Protein AF-A0AA86VYA4-F1 (afdb_monomer_lite)

pLDDT: mean 80.94, std 12.28, range [49.03, 95.12]

Sequence (111 aa):
MKEQEGVGSMDYLMSQAMFGTFFFSDYIPFFGWIDKLTGLHARLEQNFKDLDQFYQEVIDEHMDPNRKTPEKEGIVDVLLQLKKQRKLSMDLTNDHIKAVLMDMLVAATGL

Foldseek 3Di:
DPVVVVVVVVVVVVVVVVVVCVCVVVVVVVCVVVVVVVVVVVVVVVVVVVLVVVLVVVLVQLVPPPRDDDPDDDPSNVLVVCQVVVVDPDRDDSVNVSVVVVVVVVVVVVD

Radius of gyration: 30.07 Å; chains: 1; bounding box: 44×44×93 Å

Structure (mmCIF, N/CA/C/O backbone):
data_AF-A0AA86VYA4-F1
#
_entry.id   AF-A0AA86VYA4-F1
#
loop_
_atom_site.group_PDB
_atom_site.id
_atom_site.type_symbol
_atom_site.label_atom_id
_atom_site.label_alt_id
_atom_site.label_comp_id
_atom_site.label_asym_id
_atom_site.label_entity_id
_atom_site.label_seq_id
_atom_site.pdbx_PDB_ins_code
_atom_site.Cartn_x
_atom_site.Cartn_y
_atom_site.Cartn_z
_atom_site.occupancy
_atom_site.B_iso_or_equiv
_atom_site.auth_seq_id
_atom_site.auth_comp_id
_atom_site.auth_asym_id
_atom_site.auth_atom_id
_atom_site.pdbx_PDB_model_num
ATOM 1 N N . MET A 1 1 ? 20.247 26.680 -69.669 1.00 49.03 1 MET A N 1
ATOM 2 C CA . MET A 1 1 ? 19.369 26.670 -68.476 1.00 49.03 1 MET A CA 1
ATOM 3 C C . MET A 1 1 ? 18.809 25.263 -68.208 1.00 49.03 1 MET A C 1
ATOM 5 O O . MET A 1 1 ? 17.605 25.101 -68.124 1.00 49.03 1 MET A O 1
ATOM 9 N N . LYS A 1 2 ? 19.663 24.229 -68.119 1.00 54.19 2 LYS A N 1
ATOM 10 C CA . LYS A 1 2 ? 19.246 22.841 -67.800 1.00 54.19 2 LYS A CA 1
ATOM 11 C C . LYS A 1 2 ? 20.130 22.169 -66.737 1.00 54.19 2 LYS A C 1
ATOM 13 O O . LYS A 1 2 ? 19.879 21.040 -66.351 1.00 54.19 2 LYS A O 1
ATOM 18 N N . GLU A 1 3 ? 21.154 22.881 -66.264 1.00 56.00 3 GLU A N 1
ATOM 19 C CA . GLU A 1 3 ? 22.193 22.359 -65.366 1.00 56.00 3 GLU A CA 1
ATOM 20 C C . GLU A 1 3 ? 21.905 22.657 -63.885 1.00 56.00 3 GLU A C 1
ATOM 22 O O . GLU A 1 3 ? 22.446 22.000 -63.009 1.00 56.00 3 GLU A O 1
ATOM 27 N N . GLN A 1 4 ? 20.996 23.600 -63.598 1.00 54.78 4 GLN A N 1
ATOM 28 C CA . GLN A 1 4 ? 20.628 23.976 -62.225 1.00 54.78 4 GLN A CA 1
ATOM 29 C C . GLN A 1 4 ? 19.507 23.103 -61.629 1.00 54.78 4 GLN A C 1
ATOM 31 O O . GLN A 1 4 ? 19.351 23.061 -60.414 1.00 54.78 4 GLN A O 1
ATOM 36 N N . GLU A 1 5 ? 18.752 22.361 -62.450 1.00 57.56 5 GLU A N 1
ATOM 37 C CA . GLU A 1 5 ? 17.660 21.500 -61.960 1.00 57.56 5 GLU A CA 1
ATOM 38 C C . GLU A 1 5 ? 18.163 20.163 -61.385 1.00 57.56 5 GLU A C 1
ATOM 40 O O . GLU A 1 5 ? 17.549 19.609 -60.476 1.00 57.56 5 GLU A O 1
ATOM 45 N N . GLY A 1 6 ? 19.315 19.664 -61.855 1.00 59.19 6 GLY A N 1
ATOM 46 C CA . GLY A 1 6 ? 19.918 18.427 -61.344 1.00 59.19 6 GLY A CA 1
ATOM 47 C C . GLY A 1 6 ? 20.571 18.582 -59.966 1.00 59.19 6 GLY A C 1
ATOM 48 O O . GLY A 1 6 ? 20.534 17.652 -59.165 1.00 59.19 6 GLY A O 1
ATOM 49 N N . VAL A 1 7 ? 21.122 19.763 -59.668 1.00 60.47 7 VAL A N 1
ATOM 50 C CA . VAL A 1 7 ? 21.829 20.044 -58.405 1.00 60.47 7 VAL A CA 1
ATOM 51 C C . VAL A 1 7 ? 20.850 20.128 -57.231 1.00 60.47 7 VAL A C 1
ATOM 53 O O . VAL A 1 7 ? 21.034 19.434 -56.236 1.00 60.47 7 VAL A O 1
ATOM 56 N N . GLY A 1 8 ? 19.736 20.856 -57.381 1.00 68.44 8 GLY A N 1
ATOM 57 C CA . GLY A 1 8 ? 18.725 20.965 -56.319 1.00 68.44 8 GLY A CA 1
ATOM 58 C C . GLY A 1 8 ? 18.043 19.634 -55.975 1.00 68.44 8 GLY A C 1
ATOM 59 O O . GLY A 1 8 ? 17.707 19.389 -54.817 1.00 68.44 8 GLY A O 1
ATOM 60 N N . SER A 1 9 ? 17.888 18.733 -56.954 1.00 72.50 9 SER A N 1
ATOM 61 C CA . SER A 1 9 ? 17.368 17.384 -56.701 1.00 72.50 9 SER A CA 1
ATOM 62 C C . SER A 1 9 ? 18.363 16.510 -55.930 1.00 72.50 9 SER A C 1
ATOM 64 O O . SER A 1 9 ? 17.934 15.682 -55.127 1.00 72.50 9 SER A O 1
ATOM 66 N N . MET A 1 10 ? 19.670 16.678 -56.153 1.00 76.81 10 MET A N 1
ATOM 67 C CA . MET A 1 10 ? 20.707 15.951 -55.411 1.00 76.81 10 MET A CA 1
ATOM 68 C C . MET A 1 10 ? 20.822 16.450 -53.971 1.00 76.81 10 MET A C 1
ATOM 70 O O . MET A 1 10 ? 20.864 15.630 -53.056 1.00 76.81 10 MET A O 1
ATOM 74 N N . ASP A 1 11 ? 20.772 17.765 -53.755 1.00 78.69 11 ASP A N 1
ATOM 75 C CA . ASP A 1 11 ? 20.786 18.357 -52.412 1.00 78.69 11 ASP A CA 1
ATOM 76 C C . ASP A 1 11 ? 19.563 17.915 -51.591 1.00 78.69 11 ASP A C 1
ATOM 78 O O . ASP A 1 11 ? 19.674 17.604 -50.404 1.00 78.69 11 ASP A O 1
ATOM 82 N N . TYR A 1 12 ? 18.395 17.799 -52.234 1.00 79.75 12 TYR A N 1
ATOM 83 C CA . TYR A 1 12 ? 17.171 17.301 -51.601 1.00 79.75 12 TYR A CA 1
ATOM 84 C C . TYR A 1 12 ? 17.254 15.814 -51.219 1.00 79.75 12 TYR A C 1
ATOM 86 O O . TYR A 1 12 ? 16.827 15.420 -50.130 1.00 79.75 12 TYR A O 1
ATOM 94 N N . LEU A 1 13 ? 17.826 14.975 -52.088 1.00 84.00 13 LEU A N 1
ATOM 95 C CA . LEU A 1 13 ? 18.055 13.556 -51.793 1.00 84.00 13 LEU A CA 1
ATOM 96 C C . LEU A 1 13 ? 19.112 13.369 -50.698 1.00 84.00 13 LEU A C 1
ATOM 98 O O . LEU A 1 13 ? 18.937 12.535 -49.811 1.00 84.00 13 LEU A O 1
ATOM 102 N N . MET A 1 14 ? 20.175 14.173 -50.719 1.00 81.44 14 MET A N 1
ATOM 103 C CA . MET A 1 14 ? 21.231 14.149 -49.708 1.00 81.44 14 MET A CA 1
ATOM 104 C C . MET A 1 14 ? 20.711 14.611 -48.346 1.00 81.44 14 MET A C 1
ATOM 106 O O . MET A 1 14 ? 21.008 13.974 -47.338 1.00 81.44 14 MET A O 1
ATOM 110 N N . SER A 1 15 ? 19.862 15.642 -48.313 1.00 79.69 15 SER A N 1
ATOM 111 C CA . SER A 1 15 ? 19.176 16.088 -47.099 1.00 79.69 15 SER A CA 1
ATOM 112 C C . SER A 1 15 ? 18.306 14.977 -46.503 1.00 79.69 15 SER A C 1
ATOM 114 O O . SER A 1 15 ? 18.455 14.653 -45.326 1.00 79.69 15 SER A O 1
ATOM 116 N N . GLN A 1 16 ? 17.469 14.314 -47.311 1.00 81.25 16 GLN A N 1
ATOM 117 C CA . GLN A 1 16 ? 16.655 13.183 -46.844 1.00 81.25 16 GLN A CA 1
ATOM 118 C C . GLN A 1 16 ? 17.502 12.011 -46.331 1.00 81.25 16 GLN A C 1
ATOM 120 O O . GLN A 1 16 ? 17.178 11.435 -45.292 1.00 81.25 16 GLN A O 1
ATOM 125 N N . ALA A 1 17 ? 18.596 11.671 -47.016 1.00 80.12 17 ALA A N 1
ATOM 126 C CA . ALA A 1 17 ? 19.501 10.605 -46.590 1.00 80.12 17 ALA A CA 1
ATOM 127 C C . ALA A 1 17 ? 20.230 10.952 -45.281 1.00 80.12 17 ALA A C 1
ATOM 129 O O . ALA A 1 17 ? 20.362 10.094 -44.407 1.00 80.12 17 ALA A O 1
ATOM 130 N N . MET A 1 18 ? 20.661 12.206 -45.114 1.00 74.50 18 MET A N 1
ATOM 131 C CA . MET A 1 18 ? 21.291 12.693 -43.885 1.00 74.50 18 MET A CA 1
ATOM 132 C C . MET A 1 18 ? 20.316 12.678 -42.711 1.00 74.50 18 MET A C 1
ATOM 134 O O . MET A 1 18 ? 20.660 12.140 -41.664 1.00 74.50 18 MET A O 1
ATOM 138 N N . PHE A 1 19 ? 19.090 13.181 -42.893 1.00 66.19 19 PHE A N 1
ATOM 139 C CA . PHE A 1 19 ? 18.054 13.103 -41.863 1.00 66.19 19 PHE A CA 1
ATOM 140 C C . PHE A 1 19 ? 17.720 11.646 -41.525 1.00 66.19 19 PHE A C 1
ATOM 142 O O . PHE A 1 19 ? 17.754 11.278 -40.357 1.00 66.19 19 PHE A O 1
ATOM 149 N N . GLY A 1 20 ? 17.480 10.788 -42.520 1.00 64.50 20 GLY A N 1
ATOM 150 C CA . GLY A 1 20 ? 17.178 9.370 -42.297 1.00 64.50 20 GLY A CA 1
ATOM 151 C C . GLY A 1 20 ? 18.288 8.617 -41.556 1.00 64.50 20 GLY A C 1
ATOM 152 O O . GLY A 1 20 ? 18.003 7.860 -40.632 1.00 64.50 20 GLY A O 1
ATOM 153 N N . THR A 1 21 ? 19.554 8.864 -41.907 1.00 61.94 21 THR A N 1
ATOM 154 C CA . THR A 1 21 ? 20.716 8.222 -41.265 1.00 61.94 21 THR A CA 1
ATOM 155 C C . THR A 1 21 ? 20.953 8.757 -39.852 1.00 61.94 21 THR A C 1
ATOM 157 O O . THR A 1 21 ? 21.217 7.970 -38.946 1.00 61.94 21 THR A O 1
ATOM 160 N N . PHE A 1 22 ? 20.809 10.069 -39.641 1.00 62.25 22 PHE A N 1
ATOM 161 C CA . PHE A 1 22 ? 20.915 10.714 -38.329 1.00 62.25 22 PHE A CA 1
ATOM 162 C C . PHE A 1 22 ? 19.825 10.210 -37.373 1.00 62.25 22 PHE A C 1
ATOM 164 O O . PHE A 1 22 ? 20.127 9.749 -36.277 1.00 62.25 22 PHE A O 1
ATOM 171 N N . PHE A 1 23 ? 18.566 10.172 -37.825 1.00 61.47 23 PHE A N 1
ATOM 172 C CA . PHE A 1 23 ? 17.460 9.638 -37.032 1.00 61.47 23 PHE A CA 1
ATOM 173 C C . PHE A 1 23 ? 17.636 8.146 -36.721 1.00 61.47 23 PHE A C 1
ATOM 175 O O . PHE A 1 23 ? 17.473 7.747 -35.576 1.00 61.47 23 PHE A O 1
ATOM 182 N N . PHE A 1 24 ? 18.014 7.300 -37.683 1.00 59.53 24 PHE A N 1
ATOM 183 C CA . PHE A 1 24 ? 18.186 5.868 -37.403 1.00 59.53 24 PHE A CA 1
ATOM 184 C C . PHE A 1 24 ? 19.379 5.594 -36.469 1.00 59.53 24 PHE A C 1
ATOM 186 O O . PHE A 1 24 ? 19.272 4.777 -35.555 1.00 59.53 24 PHE A O 1
ATOM 193 N N . SER A 1 25 ? 20.492 6.314 -36.653 1.00 62.38 25 SER A N 1
ATOM 194 C CA . SER A 1 25 ? 21.695 6.180 -35.823 1.00 62.38 25 SER A CA 1
ATOM 195 C C . SER A 1 25 ? 21.495 6.674 -34.384 1.00 62.38 25 SER A C 1
ATOM 197 O O . SER A 1 25 ? 22.067 6.079 -33.474 1.00 62.38 25 SER A O 1
ATOM 199 N N . ASP A 1 26 ? 20.671 7.705 -34.160 1.00 61.34 26 ASP A N 1
ATOM 200 C CA . ASP A 1 26 ? 20.432 8.278 -32.824 1.00 61.34 26 ASP A CA 1
ATOM 201 C C . ASP A 1 26 ? 19.236 7.648 -32.086 1.00 61.34 26 ASP A C 1
ATOM 203 O O . ASP A 1 26 ? 19.202 7.645 -30.854 1.00 61.34 26 ASP A O 1
ATOM 207 N N . TYR A 1 27 ? 18.270 7.053 -32.801 1.00 60.75 27 TYR A N 1
ATOM 208 C CA . TYR A 1 27 ? 17.114 6.386 -32.181 1.00 60.75 27 TYR A CA 1
ATOM 209 C C . TYR A 1 27 ? 17.435 4.980 -31.657 1.00 60.75 27 TYR A C 1
ATOM 211 O O . TYR A 1 27 ? 16.935 4.601 -30.598 1.00 60.75 27 TYR A O 1
ATOM 219 N N . ILE A 1 28 ? 18.281 4.205 -32.345 1.00 59.75 28 ILE A N 1
ATOM 220 C CA . ILE A 1 28 ? 18.696 2.858 -31.903 1.00 59.75 28 ILE A CA 1
ATOM 221 C C . ILE A 1 28 ? 19.343 2.848 -30.497 1.00 59.75 28 ILE A C 1
ATOM 223 O O . ILE A 1 28 ? 18.968 1.990 -29.694 1.00 59.75 28 ILE A O 1
ATOM 227 N N . PRO A 1 29 ? 20.244 3.785 -30.125 1.00 58.81 29 PRO A N 1
ATOM 228 C CA . PRO A 1 29 ? 20.800 3.845 -28.770 1.00 58.81 29 PRO A CA 1
ATOM 229 C C . PRO A 1 29 ? 19.761 4.139 -27.676 1.00 58.81 29 PRO A C 1
ATOM 231 O O . PRO A 1 29 ? 19.988 3.815 -26.510 1.00 58.81 29 PRO A O 1
ATOM 234 N N . PHE A 1 30 ? 18.612 4.725 -28.026 1.00 60.31 30 PHE A N 1
ATOM 235 C CA . PHE A 1 30 ? 17.574 5.099 -27.069 1.00 60.31 30 PHE A CA 1
ATOM 236 C C . PHE A 1 30 ? 16.576 3.966 -26.784 1.00 60.31 30 PHE A C 1
ATOM 238 O O . PHE A 1 30 ? 15.817 4.074 -25.842 1.00 60.31 30 PHE A O 1
ATOM 245 N N . PHE A 1 31 ? 16.551 2.834 -27.489 1.00 64.88 31 PHE A N 1
ATOM 246 C CA . PHE A 1 31 ? 15.589 1.769 -27.136 1.00 64.88 31 PHE A CA 1
ATOM 247 C C . PHE A 1 31 ? 15.962 0.985 -25.861 1.00 64.88 31 PHE A C 1
ATOM 249 O O . PHE A 1 31 ? 15.090 0.402 -25.221 1.00 64.88 31 PHE A O 1
ATOM 256 N N . GLY A 1 32 ? 17.224 1.031 -25.416 1.00 69.62 32 GLY A N 1
ATOM 257 C CA . GLY A 1 32 ? 17.695 0.241 -24.268 1.00 69.62 32 GLY A CA 1
ATOM 258 C C . GLY A 1 32 ? 17.098 0.622 -22.902 1.00 69.62 32 GLY A C 1
ATOM 259 O O . GLY A 1 32 ? 17.073 -0.206 -21.992 1.00 69.62 32 GLY A O 1
ATOM 260 N N . TRP A 1 33 ? 16.593 1.850 -22.721 1.00 73.19 33 TRP A N 1
ATOM 261 C CA . TRP A 1 33 ? 15.897 2.223 -21.478 1.00 73.19 33 TRP A CA 1
ATOM 262 C C . TRP A 1 33 ? 14.422 1.816 -21.482 1.00 73.19 33 TRP A C 1
ATOM 264 O O . TRP A 1 33 ? 13.851 1.713 -20.400 1.00 73.19 33 TRP A O 1
ATOM 274 N N . ILE A 1 34 ? 13.818 1.553 -22.648 1.00 79.31 34 ILE A N 1
ATOM 275 C CA . ILE A 1 34 ? 12.421 1.111 -22.747 1.00 79.31 34 ILE A CA 1
ATOM 276 C C . ILE A 1 34 ? 12.287 -0.280 -22.136 1.00 79.31 34 ILE A C 1
ATOM 278 O O . ILE A 1 34 ? 11.436 -0.471 -21.277 1.00 79.31 34 ILE A O 1
ATOM 282 N N . ASP A 1 35 ? 13.182 -1.212 -22.464 1.00 80.56 35 ASP A N 1
ATOM 283 C CA . ASP A 1 35 ? 13.195 -2.543 -21.840 1.00 80.56 35 ASP A CA 1
ATOM 284 C C . ASP A 1 35 ? 13.389 -2.457 -20.320 1.00 80.56 35 ASP A C 1
ATOM 286 O O . ASP A 1 35 ? 12.740 -3.168 -19.550 1.00 80.56 35 ASP A O 1
ATOM 290 N N . LYS A 1 36 ? 14.235 -1.526 -19.861 1.00 78.12 36 LYS A N 1
ATOM 291 C CA . LYS A 1 36 ? 14.437 -1.262 -18.431 1.00 78.12 36 LYS A CA 1
ATOM 292 C C . LYS A 1 36 ? 13.188 -0.668 -17.776 1.00 78.12 36 LYS A C 1
ATOM 294 O O . LYS A 1 36 ? 12.845 -1.083 -16.672 1.00 78.12 36 LYS A O 1
ATOM 299 N N . LEU A 1 37 ? 12.513 0.282 -18.423 1.00 79.50 37 LEU A N 1
ATOM 300 C CA . LEU A 1 37 ? 11.270 0.886 -17.940 1.00 79.50 37 LEU A CA 1
ATOM 301 C C . LEU A 1 37 ? 10.148 -0.153 -17.887 1.00 79.50 37 LEU A C 1
ATOM 303 O O . LEU A 1 37 ? 9.475 -0.261 -16.867 1.00 79.50 37 LEU A O 1
ATOM 307 N N . THR A 1 38 ? 9.993 -0.955 -18.939 1.00 81.81 38 THR A N 1
ATOM 308 C CA . THR A 1 38 ? 9.030 -2.059 -18.999 1.00 81.81 38 THR A CA 1
ATOM 309 C C . THR A 1 38 ? 9.321 -3.085 -17.907 1.00 81.81 38 THR A C 1
ATOM 311 O O . THR A 1 38 ? 8.407 -3.506 -17.203 1.00 81.81 38 THR A O 1
ATOM 314 N N . GLY A 1 39 ? 10.593 -3.429 -17.681 1.00 85.44 39 GLY A N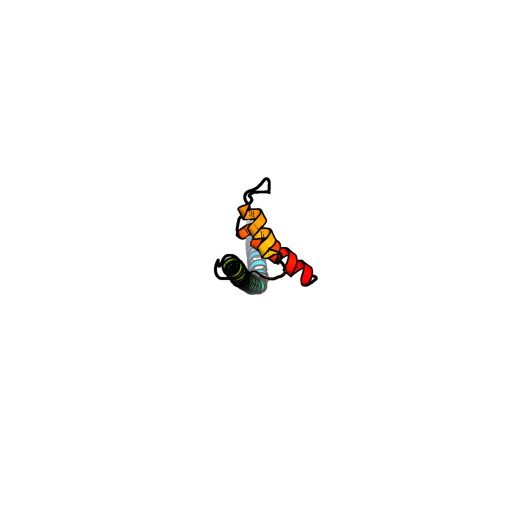 1
ATOM 315 C CA . GLY A 1 39 ? 11.002 -4.299 -16.578 1.00 85.44 39 GLY A CA 1
ATOM 316 C C . GLY A 1 39 ? 10.708 -3.706 -15.196 1.00 85.44 39 GLY A C 1
ATOM 317 O O . GLY A 1 39 ? 10.244 -4.418 -14.307 1.00 85.44 39 GLY A O 1
ATOM 318 N N . LEU A 1 40 ? 10.933 -2.404 -14.996 1.00 85.38 40 LEU A N 1
ATOM 319 C CA . LEU A 1 40 ? 10.567 -1.709 -13.756 1.00 85.38 40 LEU A CA 1
ATOM 320 C C . LEU A 1 40 ? 9.050 -1.683 -13.552 1.00 85.38 40 LEU A C 1
ATOM 322 O O . LEU A 1 40 ? 8.594 -1.935 -12.442 1.00 85.38 40 LEU A O 1
ATOM 326 N N . HIS A 1 41 ? 8.279 -1.436 -14.609 1.00 86.25 41 HIS A N 1
ATOM 327 C CA . HIS A 1 41 ? 6.821 -1.450 -14.563 1.00 86.25 41 HIS A CA 1
ATOM 328 C C . HIS A 1 41 ? 6.282 -2.837 -14.199 1.00 86.25 41 HIS A C 1
ATOM 330 O O . HIS A 1 41 ? 5.489 -2.948 -13.270 1.00 86.25 41 HIS A O 1
ATOM 336 N N . ALA A 1 42 ? 6.787 -3.896 -14.837 1.00 90.06 42 ALA A N 1
ATOM 337 C CA . ALA A 1 42 ? 6.406 -5.272 -14.520 1.00 90.06 42 ALA A CA 1
ATOM 338 C C . ALA A 1 42 ? 6.731 -5.642 -13.062 1.00 90.06 42 ALA A C 1
ATOM 340 O O . ALA A 1 42 ? 5.930 -6.278 -12.381 1.00 90.06 42 ALA A O 1
ATOM 341 N N . ARG A 1 43 ? 7.891 -5.205 -12.550 1.00 89.44 43 ARG A N 1
ATOM 342 C CA . ARG A 1 43 ? 8.266 -5.411 -11.142 1.00 89.44 43 ARG A CA 1
ATOM 343 C C . ARG A 1 43 ? 7.374 -4.631 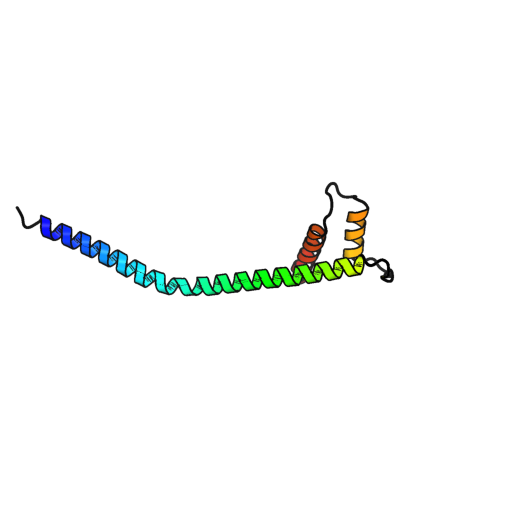-10.182 1.00 89.44 43 ARG A C 1
ATOM 345 O O . ARG A 1 43 ? 7.005 -5.168 -9.146 1.00 89.44 43 ARG A O 1
ATOM 352 N N . LEU A 1 44 ? 7.031 -3.386 -10.511 1.00 87.94 44 LEU A N 1
ATOM 353 C CA . LEU A 1 44 ? 6.090 -2.591 -9.722 1.00 87.94 44 LEU A CA 1
ATOM 354 C C . LEU A 1 44 ? 4.721 -3.266 -9.681 1.00 87.94 44 LEU A C 1
ATOM 356 O O . LEU A 1 44 ? 4.176 -3.435 -8.599 1.00 87.94 44 LEU A O 1
ATOM 360 N N . GLU A 1 45 ? 4.196 -3.699 -10.826 1.00 91.19 45 GLU A N 1
ATOM 361 C CA . GLU A 1 45 ? 2.913 -4.399 -10.904 1.00 91.19 45 GLU A CA 1
ATOM 362 C C . GLU A 1 45 ? 2.915 -5.683 -10.065 1.00 91.19 45 GLU A C 1
ATOM 364 O O . GLU A 1 45 ? 1.962 -5.935 -9.330 1.00 91.19 45 GLU A O 1
ATOM 369 N N . GLN A 1 46 ? 3.997 -6.468 -10.116 1.00 92.94 46 GLN A N 1
ATOM 370 C CA . GLN A 1 46 ? 4.130 -7.656 -9.275 1.00 92.94 46 GLN A CA 1
ATOM 371 C C . GLN A 1 46 ? 4.151 -7.294 -7.784 1.00 92.94 46 GLN A C 1
ATOM 373 O O . GLN A 1 46 ? 3.401 -7.879 -7.012 1.00 92.94 46 GLN A O 1
ATOM 378 N N . ASN A 1 47 ? 4.928 -6.283 -7.387 1.00 89.56 47 ASN A N 1
ATOM 379 C CA . ASN A 1 47 ? 4.959 -5.823 -5.998 1.00 89.56 47 ASN A CA 1
ATOM 380 C C . ASN A 1 47 ? 3.578 -5.342 -5.526 1.00 89.56 47 ASN A C 1
ATOM 382 O O . ASN A 1 47 ? 3.191 -5.608 -4.393 1.00 89.56 47 ASN A O 1
ATOM 386 N N . PHE A 1 48 ? 2.825 -4.642 -6.381 1.00 89.19 48 PHE A N 1
ATOM 387 C CA . PHE A 1 48 ? 1.456 -4.224 -6.071 1.00 89.19 48 PHE A CA 1
ATOM 388 C C . PHE A 1 48 ? 0.528 -5.421 -5.867 1.00 89.19 48 PHE A C 1
ATOM 390 O O . PHE A 1 48 ? -0.276 -5.394 -4.941 1.00 89.19 48 PHE A O 1
ATOM 397 N N . LYS A 1 49 ? 0.649 -6.473 -6.687 1.00 93.56 49 LYS A N 1
ATOM 398 C CA . LYS A 1 49 ? -0.122 -7.716 -6.516 1.00 93.56 49 LYS A CA 1
ATOM 399 C C . LYS A 1 49 ? 0.226 -8.421 -5.210 1.00 93.56 49 LYS A C 1
ATOM 401 O O . LYS A 1 49 ? -0.678 -8.815 -4.482 1.00 93.56 49 LYS A O 1
ATOM 406 N N . ASP A 1 50 ? 1.513 -8.528 -4.896 1.00 93.19 50 ASP A N 1
ATOM 407 C CA . ASP A 1 50 ? 1.978 -9.179 -3.670 1.00 93.19 50 ASP A CA 1
ATOM 408 C C . ASP A 1 50 ? 1.504 -8.408 -2.424 1.00 93.19 50 ASP A C 1
ATOM 410 O O . ASP A 1 50 ? 1.029 -9.010 -1.460 1.00 93.19 50 ASP A O 1
ATOM 414 N N . LEU A 1 51 ? 1.561 -7.070 -2.453 1.00 91.50 51 LEU A N 1
ATOM 415 C CA . LEU A 1 51 ? 1.029 -6.217 -1.384 1.00 91.50 51 LEU A CA 1
ATOM 416 C C . LEU A 1 51 ? -0.494 -6.319 -1.268 1.00 91.50 51 LEU A C 1
ATOM 418 O O . LEU A 1 51 ? 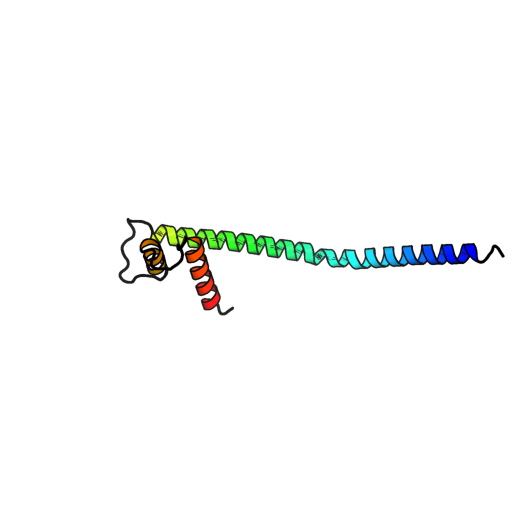-1.011 -6.411 -0.157 1.00 91.50 51 LEU A O 1
ATOM 422 N N . ASP A 1 52 ? -1.218 -6.320 -2.389 1.00 92.81 52 ASP A N 1
ATOM 423 C CA . ASP A 1 52 ? -2.675 -6.475 -2.387 1.00 92.81 52 ASP A CA 1
ATOM 424 C C . ASP A 1 52 ? -3.099 -7.804 -1.754 1.00 92.81 52 ASP A C 1
ATOM 426 O O . ASP A 1 52 ? -3.990 -7.820 -0.897 1.00 92.81 52 ASP A O 1
ATOM 430 N N . GLN A 1 53 ? -2.417 -8.894 -2.119 1.00 95.12 53 GLN A N 1
ATOM 431 C CA . GLN A 1 53 ? -2.631 -10.209 -1.527 1.00 95.12 53 GLN A CA 1
ATOM 432 C C . GLN A 1 53 ? -2.322 -10.194 -0.028 1.00 95.12 53 GLN A C 1
ATOM 434 O O . GLN A 1 53 ? -3.150 -10.637 0.765 1.00 95.12 53 GLN A O 1
ATOM 439 N N . PHE A 1 54 ? -1.179 -9.634 0.375 1.00 93.94 54 PHE A N 1
ATOM 440 C CA . PHE A 1 54 ? -0.816 -9.506 1.786 1.00 93.94 54 PHE A CA 1
ATOM 441 C C . PHE A 1 54 ? -1.889 -8.754 2.588 1.00 93.94 54 PHE A C 1
ATOM 443 O O . PHE A 1 54 ? -2.316 -9.218 3.645 1.00 93.94 54 PHE A O 1
ATOM 450 N N . TYR A 1 55 ? -2.384 -7.617 2.089 1.00 93.31 55 TYR A N 1
ATOM 451 C CA . TYR A 1 55 ? -3.445 -6.885 2.783 1.00 93.31 55 TYR A CA 1
ATOM 452 C C . TYR A 1 55 ? -4.762 -7.654 2.816 1.00 93.31 55 TYR A C 1
ATOM 454 O O . TYR A 1 55 ? -5.503 -7.542 3.792 1.00 93.31 55 TYR A O 1
ATOM 462 N N . GLN A 1 56 ? -5.070 -8.417 1.766 1.00 94.94 56 GLN A N 1
ATOM 463 C CA . GLN A 1 56 ? -6.261 -9.257 1.741 1.00 94.94 56 GLN A CA 1
ATOM 464 C C . GLN A 1 56 ? -6.186 -10.350 2.813 1.00 94.94 56 GLN A C 1
ATOM 466 O O . GLN A 1 56 ? -7.136 -10.492 3.575 1.00 94.94 56 GLN A O 1
ATOM 471 N N . GLU A 1 57 ? -5.047 -11.032 2.944 1.00 94.44 57 GLU A N 1
ATOM 472 C CA . GLU A 1 57 ? -4.812 -12.033 3.995 1.00 94.44 57 GLU A CA 1
ATOM 473 C C . GLU A 1 57 ? -4.952 -11.423 5.397 1.00 94.44 57 GLU A C 1
ATOM 475 O O . GLU A 1 57 ? -5.640 -11.983 6.252 1.00 94.44 57 GLU A O 1
ATOM 480 N N . VAL A 1 58 ? -4.388 -10.229 5.618 1.00 92.19 58 VAL A N 1
ATOM 481 C CA . VAL A 1 58 ? -4.540 -9.493 6.884 1.00 92.19 58 VAL A CA 1
ATOM 482 C C . VAL A 1 58 ? -6.010 -9.174 7.164 1.00 92.19 58 VAL A C 1
ATOM 484 O O . VAL A 1 58 ? -6.478 -9.363 8.286 1.00 92.19 58 VAL A O 1
ATOM 487 N N . ILE A 1 59 ? -6.760 -8.689 6.172 1.00 92.69 59 ILE A N 1
ATOM 488 C CA . ILE A 1 59 ? -8.191 -8.393 6.331 1.00 92.69 59 ILE A CA 1
ATOM 489 C C . ILE A 1 59 ? -8.972 -9.669 6.654 1.00 92.69 59 ILE A C 1
ATOM 491 O O . ILE A 1 59 ? -9.792 -9.652 7.573 1.00 92.69 59 ILE A O 1
ATOM 495 N N . ASP A 1 60 ? -8.714 -10.758 5.934 1.00 93.38 60 ASP A N 1
ATOM 496 C CA . ASP A 1 60 ? -9.420 -12.028 6.095 1.00 93.38 60 ASP A CA 1
ATOM 497 C C . ASP A 1 60 ? -9.171 -12.631 7.482 1.00 93.38 60 ASP A C 1
ATOM 499 O O . ASP A 1 60 ? -10.122 -13.046 8.146 1.00 93.38 60 ASP A O 1
ATOM 503 N N . GLU A 1 61 ? -7.932 -12.571 7.980 1.00 90.94 61 GLU A N 1
ATOM 504 C CA . GLU A 1 61 ? -7.597 -12.961 9.354 1.00 90.94 61 GLU A CA 1
ATOM 505 C C . GLU A 1 61 ? -8.407 -12.150 10.378 1.00 90.94 61 GLU A C 1
ATOM 507 O O . GLU A 1 61 ? -8.966 -12.704 11.325 1.00 90.94 61 GLU A O 1
ATOM 512 N N . HIS A 1 62 ? -8.532 -10.834 10.182 1.00 90.12 62 HIS A N 1
ATOM 513 C CA . HIS A 1 62 ? -9.287 -9.962 11.091 1.00 90.12 62 HIS A CA 1
ATOM 514 C C . HIS A 1 62 ? -10.811 -10.117 10.952 1.00 90.12 62 HIS A C 1
ATOM 516 O O . HIS A 1 62 ? -11.556 -9.718 11.852 1.00 90.12 62 HIS A O 1
ATOM 522 N N . MET A 1 63 ? -11.289 -10.694 9.848 1.00 89.00 63 MET A N 1
ATOM 523 C CA . MET A 1 63 ? -12.698 -11.019 9.632 1.00 89.00 63 MET A CA 1
ATOM 524 C C . MET A 1 63 ? -13.086 -12.416 10.134 1.00 89.00 63 MET A C 1
ATOM 526 O O . MET A 1 63 ? -14.288 -12.666 10.263 1.00 89.00 63 MET A O 1
ATOM 530 N N . ASP A 1 64 ? -12.125 -13.296 10.441 1.00 90.50 64 ASP A N 1
ATOM 531 C CA . ASP A 1 64 ? -12.400 -14.642 10.952 1.00 90.50 64 ASP A CA 1
ATOM 532 C C . ASP A 1 64 ? -13.161 -14.571 12.292 1.00 90.50 64 ASP A C 1
ATOM 534 O O . ASP A 1 64 ? -12.631 -14.064 13.286 1.00 90.50 64 ASP A O 1
ATOM 538 N N . PRO A 1 65 ? -14.400 -15.095 12.371 1.00 83.44 65 PRO A N 1
ATOM 539 C CA . PRO A 1 65 ? -15.167 -15.116 13.615 1.00 83.44 65 PRO A CA 1
ATOM 540 C C . PRO A 1 65 ? -14.534 -15.989 14.710 1.00 83.44 65 PRO A C 1
ATOM 542 O O . PRO A 1 65 ? -14.894 -15.842 15.878 1.00 83.44 65 PRO A O 1
ATOM 545 N N . ASN A 1 66 ? -13.612 -16.889 14.357 1.00 87.44 66 ASN A N 1
ATOM 546 C CA . ASN A 1 66 ? -12.881 -17.736 15.301 1.00 87.44 66 ASN A CA 1
ATOM 547 C C . ASN A 1 66 ? -11.590 -17.084 15.809 1.00 87.44 66 ASN A C 1
ATOM 549 O O . ASN A 1 66 ? -10.931 -17.642 16.696 1.00 87.44 66 ASN A O 1
ATOM 553 N N . ARG A 1 67 ? -11.213 -15.913 15.276 1.00 84.56 67 ARG A N 1
ATOM 554 C CA . ARG A 1 67 ? -10.058 -15.161 15.761 1.00 84.56 67 ARG A CA 1
ATOM 555 C C . ARG A 1 67 ? -10.279 -14.795 17.224 1.00 84.56 67 ARG A C 1
ATOM 557 O O . ARG A 1 67 ? -11.312 -14.247 17.606 1.00 84.56 67 ARG A O 1
ATOM 564 N N . LYS A 1 68 ? -9.275 -15.072 18.057 1.00 83.44 68 LYS A N 1
ATOM 565 C CA . LYS A 1 68 ? -9.268 -14.600 19.444 1.00 83.44 68 LYS A CA 1
ATOM 566 C C . LYS A 1 68 ? -9.289 -13.079 19.424 1.00 83.44 68 LYS A C 1
ATOM 568 O O . LYS A 1 68 ? -8.390 -12.471 18.847 1.00 83.44 68 LYS A O 1
ATOM 573 N N . THR A 1 69 ? -10.293 -12.480 20.056 1.00 76.00 69 THR A N 1
ATOM 574 C CA . THR A 1 69 ? -10.377 -11.029 20.196 1.00 76.00 69 THR A CA 1
ATOM 575 C C . THR A 1 69 ? -9.112 -10.537 20.898 1.00 76.00 69 THR A C 1
ATOM 577 O O . THR A 1 69 ? -8.841 -10.968 22.024 1.00 76.00 69 THR A O 1
ATOM 580 N N . PRO A 1 70 ? -8.296 -9.695 20.245 1.00 75.69 70 PRO A N 1
ATOM 581 C CA . PRO A 1 70 ? -7.104 -9.163 20.878 1.00 75.69 70 PRO A CA 1
ATOM 582 C C . PRO A 1 70 ? -7.499 -8.225 22.024 1.00 75.69 70 PRO A C 1
ATOM 584 O O . PRO A 1 70 ? -8.556 -7.599 22.006 1.00 75.69 70 PRO A O 1
ATOM 587 N N . GLU A 1 71 ? -6.629 -8.108 23.027 1.00 77.31 71 GLU A N 1
ATOM 588 C CA . GLU A 1 71 ? -6.847 -7.227 24.185 1.00 77.31 71 GLU A CA 1
ATOM 589 C C . GLU A 1 71 ? -6.826 -5.734 23.794 1.00 77.31 71 GLU A C 1
ATOM 591 O O . GLU A 1 71 ? -7.374 -4.885 24.494 1.00 77.31 71 GLU A O 1
ATOM 596 N N . LYS A 1 72 ? -6.209 -5.415 22.648 1.00 80.81 72 LYS A N 1
ATOM 597 C CA . LYS A 1 72 ? -6.208 -4.090 22.023 1.00 80.81 72 LYS A CA 1
ATOM 598 C C . LYS A 1 72 ? -6.610 -4.208 20.560 1.00 80.81 72 LYS A C 1
ATOM 600 O O . LYS A 1 72 ? -6.048 -5.024 19.834 1.00 80.81 72 LYS A O 1
ATOM 605 N N . GLU A 1 73 ? -7.542 -3.362 20.139 1.00 84.56 73 GLU A N 1
ATOM 606 C CA . GLU A 1 73 ? -7.948 -3.253 18.740 1.00 84.56 73 GLU A CA 1
ATOM 607 C C . GLU A 1 73 ? -6.815 -2.650 17.904 1.00 84.56 73 GLU A C 1
ATOM 609 O O . GLU A 1 73 ? -6.258 -1.600 18.243 1.00 84.56 73 GLU A O 1
ATOM 614 N N . GLY A 1 74 ? -6.463 -3.328 16.812 1.00 87.69 74 GLY A N 1
ATOM 615 C CA . GLY A 1 74 ? -5.544 -2.802 15.814 1.00 87.69 74 GLY A CA 1
ATOM 616 C C . GLY A 1 74 ? -6.241 -1.836 14.857 1.00 87.69 74 GLY A C 1
ATOM 617 O O . GLY A 1 74 ? -7.467 -1.746 14.796 1.00 87.69 74 GLY A O 1
ATOM 618 N N . ILE A 1 75 ? -5.457 -1.137 14.034 1.00 90.75 75 ILE A N 1
ATOM 619 C CA . ILE A 1 75 ? -6.003 -0.215 13.025 1.00 90.75 75 ILE A CA 1
ATOM 620 C C . ILE A 1 75 ? -6.935 -0.922 12.026 1.00 90.75 75 ILE A C 1
ATOM 622 O O . ILE A 1 75 ? -7.950 -0.357 11.624 1.00 90.75 75 ILE A O 1
ATOM 626 N N . VAL A 1 76 ? -6.642 -2.181 11.678 1.00 92.12 76 VAL A N 1
ATOM 627 C CA . VAL A 1 76 ? -7.487 -3.008 10.800 1.00 92.12 76 VAL A CA 1
ATOM 628 C C . VAL A 1 76 ? -8.837 -3.294 11.459 1.00 92.12 76 VAL A C 1
ATOM 630 O O . VAL A 1 76 ? -9.871 -3.158 10.806 1.00 92.12 76 VAL A O 1
ATOM 633 N N . ASP A 1 77 ? -8.848 -3.613 12.758 1.00 91.50 77 ASP A N 1
ATOM 634 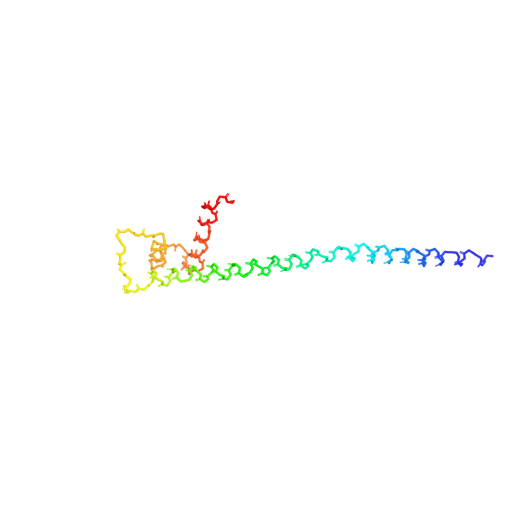C CA . ASP A 1 77 ? -10.082 -3.831 13.519 1.00 91.50 77 ASP A CA 1
ATOM 635 C C . ASP A 1 77 ? -10.952 -2.563 13.508 1.00 91.50 77 ASP A C 1
ATOM 637 O O . ASP A 1 77 ? -12.142 -2.627 13.189 1.00 91.50 77 ASP A O 1
ATOM 641 N N . VAL A 1 78 ? -10.347 -1.396 13.759 1.00 91.12 78 VAL A N 1
ATOM 642 C CA . VAL A 1 78 ? -11.038 -0.095 13.742 1.00 91.12 78 VAL A CA 1
ATOM 643 C C . VAL A 1 78 ? -11.626 0.207 12.360 1.00 91.12 78 VAL A C 1
ATOM 645 O O . VAL A 1 78 ? -12.799 0.574 12.250 1.00 91.12 78 VAL A O 1
ATOM 648 N N . LEU A 1 79 ? -10.855 0.020 11.286 1.00 91.69 79 LEU A N 1
ATOM 649 C CA . LEU A 1 79 ? -11.320 0.260 9.915 1.00 91.69 79 LEU A CA 1
ATOM 650 C C . LEU A 1 79 ? -12.461 -0.691 9.516 1.00 91.69 79 LEU A C 1
ATOM 652 O O . LEU A 1 79 ? -13.450 -0.258 8.915 1.00 91.69 79 LEU A O 1
ATOM 656 N N . LEU A 1 80 ? -12.389 -1.968 9.900 1.00 91.25 80 LEU A N 1
ATOM 657 C CA . LEU A 1 80 ? -13.465 -2.937 9.665 1.00 91.25 80 LEU A CA 1
ATOM 658 C C . LEU A 1 80 ? -14.732 -2.604 10.463 1.00 91.25 80 LEU A C 1
ATOM 660 O O . LEU A 1 80 ? -15.844 -2.768 9.952 1.00 91.25 80 LEU A O 1
ATOM 664 N N . GLN A 1 81 ? -14.597 -2.106 11.692 1.00 89.50 81 GLN A N 1
ATOM 665 C CA . GLN A 1 81 ? -15.737 -1.619 12.469 1.00 89.50 81 GLN A CA 1
ATOM 666 C C . GLN A 1 81 ? -16.382 -0.392 11.822 1.00 89.50 81 GLN A C 1
ATOM 668 O O . GLN A 1 81 ? -17.607 -0.351 11.696 1.00 89.50 81 GLN A O 1
ATOM 673 N N . LEU A 1 82 ? -15.584 0.573 11.352 1.00 89.06 82 LEU A N 1
ATOM 674 C CA . LEU A 1 82 ? -16.081 1.750 10.630 1.00 89.06 82 LEU A CA 1
ATOM 675 C C . LEU A 1 82 ? -16.841 1.355 9.360 1.00 89.06 82 LEU A C 1
ATOM 677 O O . LEU A 1 82 ? -17.924 1.892 9.106 1.00 89.06 82 LEU A O 1
ATOM 681 N N . LYS A 1 83 ? -16.327 0.364 8.619 1.00 88.69 83 LYS A N 1
ATOM 682 C CA . LYS A 1 83 ? -17.016 -0.247 7.475 1.00 88.69 83 LYS A CA 1
ATOM 683 C C . LYS A 1 83 ? -18.365 -0.845 7.876 1.00 88.69 83 LYS A C 1
ATOM 685 O O . LYS A 1 83 ? -19.380 -0.523 7.263 1.00 88.69 83 LYS A O 1
ATOM 690 N N . LYS A 1 84 ? -18.400 -1.692 8.913 1.00 86.88 84 LYS A N 1
ATOM 691 C CA . LYS A 1 84 ? -19.635 -2.350 9.390 1.00 86.88 84 LYS A CA 1
ATOM 692 C C . LYS A 1 84 ? -20.685 -1.346 9.859 1.00 86.88 84 LYS A C 1
ATOM 694 O O . LYS A 1 84 ? -21.869 -1.529 9.597 1.00 86.88 84 LYS A 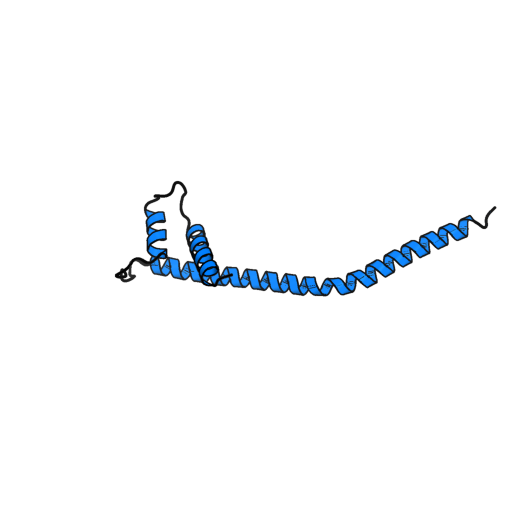O 1
ATOM 699 N N . GLN A 1 85 ? -20.256 -0.295 10.549 1.00 84.88 85 GLN A N 1
ATOM 700 C CA . GLN A 1 85 ? -21.154 0.702 11.126 1.00 84.88 85 GLN A CA 1
ATOM 701 C C . GLN A 1 85 ? -21.637 1.738 10.095 1.00 84.88 85 GLN A C 1
ATOM 703 O O . GLN A 1 85 ? -22.466 2.570 10.455 1.00 84.88 85 GLN A O 1
ATOM 708 N N . ARG A 1 86 ? -21.119 1.712 8.849 1.00 77.25 86 ARG A N 1
ATOM 709 C CA . ARG A 1 86 ? -21.367 2.719 7.794 1.00 77.25 86 ARG A CA 1
ATOM 710 C C . ARG A 1 86 ? -21.317 4.155 8.335 1.00 77.25 86 ARG A C 1
ATOM 712 O O . ARG A 1 86 ? -22.145 4.997 8.006 1.00 77.25 86 ARG A O 1
ATOM 719 N N . LYS A 1 87 ? -20.358 4.424 9.226 1.00 70.62 87 LYS A N 1
ATOM 720 C CA . LYS A 1 87 ? -20.254 5.710 9.941 1.00 70.62 87 LYS A CA 1
ATOM 721 C C . LYS A 1 87 ? -19.681 6.842 9.097 1.00 70.62 87 LYS A C 1
ATOM 723 O O . LYS A 1 87 ? -19.692 7.989 9.530 1.00 70.62 87 LYS A O 1
ATOM 728 N N . LEU A 1 88 ? -19.146 6.514 7.929 1.00 74.25 88 LEU A N 1
ATOM 729 C CA . LEU A 1 88 ? -18.609 7.481 6.989 1.00 74.25 88 LEU A CA 1
ATOM 730 C C . LEU A 1 88 ? -19.689 7.852 5.977 1.00 74.25 88 LEU A C 1
ATOM 732 O O . LEU A 1 88 ? -20.518 7.025 5.609 1.00 74.25 88 LEU A O 1
ATOM 736 N N . SER A 1 89 ? -19.628 9.082 5.470 1.00 73.38 89 SER A N 1
ATOM 737 C CA . SER A 1 89 ? -20.499 9.556 4.384 1.00 73.38 89 SER A CA 1
ATOM 738 C C . SER A 1 89 ? -20.323 8.777 3.070 1.00 73.38 89 SER A C 1
ATOM 740 O O . SER A 1 89 ? -21.053 9.018 2.115 1.00 73.38 89 SER A O 1
ATOM 742 N N . MET A 1 90 ? -19.341 7.873 3.011 1.00 76.88 90 MET A N 1
ATOM 743 C CA . MET A 1 90 ? -19.032 7.002 1.884 1.00 76.88 90 MET A CA 1
ATOM 744 C C . MET A 1 90 ? -19.000 5.543 2.349 1.00 76.88 90 MET A C 1
ATOM 746 O O . MET A 1 90 ? -18.548 5.251 3.459 1.00 76.88 90 MET A O 1
ATOM 750 N N . ASP A 1 91 ? -19.428 4.623 1.482 1.00 81.06 91 ASP A N 1
ATOM 751 C CA . ASP A 1 91 ? -19.327 3.187 1.742 1.00 81.06 91 ASP A CA 1
ATOM 752 C C . ASP A 1 91 ? -17.851 2.753 1.710 1.00 81.06 91 ASP A C 1
ATOM 754 O O . ASP A 1 91 ? -17.170 2.816 0.683 1.00 81.06 91 ASP A O 1
ATOM 758 N N . LEU A 1 92 ? -17.335 2.319 2.862 1.00 86.31 92 LEU A N 1
ATOM 759 C CA . LEU A 1 92 ? -15.954 1.862 2.987 1.00 86.31 92 LEU A CA 1
ATOM 760 C C . LEU A 1 92 ? -15.811 0.459 2.368 1.00 86.31 92 LEU A C 1
ATOM 762 O O . LEU A 1 92 ? -16.468 -0.491 2.797 1.00 86.31 92 LEU A O 1
ATOM 766 N N . THR A 1 93 ? -14.954 0.310 1.359 1.00 90.81 93 THR A N 1
ATOM 767 C CA . THR A 1 93 ? -14.653 -0.972 0.705 1.00 90.81 93 THR A CA 1
ATOM 768 C C . THR A 1 93 ? -13.364 -1.567 1.272 1.00 90.81 93 THR A C 1
ATOM 770 O O . THR A 1 93 ? -12.637 -0.899 2.009 1.00 90.81 93 THR A O 1
ATOM 77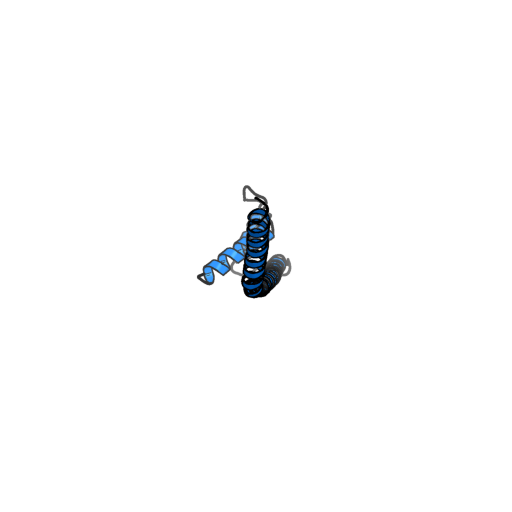3 N N . ASN A 1 94 ? -13.065 -2.830 0.947 1.00 90.94 94 ASN A N 1
ATOM 774 C CA . ASN A 1 94 ? -11.768 -3.410 1.312 1.00 90.94 94 ASN A CA 1
ATOM 775 C C . ASN A 1 94 ? -10.623 -2.641 0.647 1.00 90.94 94 ASN A C 1
ATOM 777 O O . ASN A 1 94 ? -9.627 -2.382 1.306 1.00 90.94 94 ASN A O 1
ATOM 781 N N . ASP A 1 95 ? -10.802 -2.184 -0.592 1.00 92.25 95 ASP A N 1
ATOM 782 C CA . ASP A 1 95 ? -9.782 -1.416 -1.312 1.00 92.25 95 ASP A CA 1
ATOM 783 C C . ASP A 1 95 ? -9.449 -0.097 -0.605 1.00 92.25 95 ASP A C 1
ATOM 785 O O . ASP A 1 95 ? -8.283 0.278 -0.511 1.00 92.25 95 ASP A O 1
ATOM 789 N N . HIS A 1 96 ? -10.445 0.572 -0.009 1.00 92.50 96 HIS A N 1
ATOM 790 C CA . HIS A 1 96 ? -10.195 1.752 0.823 1.00 92.50 96 HIS A CA 1
ATOM 791 C C . HIS A 1 96 ? -9.372 1.412 2.077 1.00 92.50 96 HIS A C 1
ATOM 793 O O . HIS A 1 96 ? -8.491 2.177 2.460 1.00 92.50 96 HIS A O 1
ATOM 799 N N . ILE A 1 97 ? -9.623 0.260 2.708 1.00 93.31 97 ILE A N 1
ATOM 800 C CA . ILE A 1 97 ? -8.843 -0.209 3.866 1.00 93.31 97 ILE A CA 1
ATOM 801 C C . ILE A 1 97 ? -7.404 -0.522 3.441 1.00 93.31 97 ILE A C 1
ATOM 803 O O . ILE A 1 97 ? -6.468 -0.058 4.090 1.00 93.31 97 ILE A O 1
ATOM 807 N N . LYS A 1 98 ? -7.219 -1.242 2.327 1.00 94.12 98 LYS A N 1
ATOM 808 C CA . LYS A 1 98 ? -5.900 -1.545 1.751 1.00 94.12 98 LYS A CA 1
ATOM 809 C C . LYS A 1 98 ? -5.119 -0.268 1.434 1.00 94.12 98 LYS A C 1
ATOM 811 O O . LYS A 1 98 ? -3.945 -0.179 1.775 1.00 94.12 98 LYS A O 1
ATOM 816 N N . ALA A 1 99 ? -5.775 0.746 0.866 1.00 92.75 99 ALA A N 1
ATOM 817 C CA . ALA A 1 99 ? -5.151 2.035 0.566 1.00 92.75 99 ALA A CA 1
ATOM 818 C C . ALA A 1 99 ? -4.645 2.753 1.829 1.00 92.75 99 ALA A C 1
ATOM 820 O O . ALA A 1 99 ? -3.523 3.248 1.840 1.00 92.75 99 ALA A O 1
ATOM 821 N N . VAL A 1 100 ? -5.430 2.761 2.913 1.00 93.44 100 VAL A N 1
ATOM 822 C CA . VAL A 1 100 ? -5.002 3.348 4.198 1.00 93.44 100 VAL A CA 1
ATOM 823 C C . VAL A 1 100 ? -3.825 2.573 4.799 1.00 93.44 100 VAL A C 1
ATOM 825 O O . VAL A 1 100 ? -2.883 3.179 5.305 1.00 93.44 100 VAL A O 1
ATOM 828 N N . LEU A 1 101 ? -3.844 1.237 4.730 1.00 92.69 101 LEU A N 1
ATOM 829 C CA . LEU A 1 101 ? -2.722 0.405 5.184 1.00 92.69 101 LEU A CA 1
ATOM 830 C C . LEU A 1 101 ? -1.448 0.679 4.379 1.00 92.69 101 LEU A C 1
ATOM 832 O O . LEU A 1 101 ? -0.366 0.769 4.961 1.00 92.69 101 LEU A O 1
ATOM 836 N N . MET A 1 102 ? -1.582 0.847 3.064 1.00 91.69 102 MET A N 1
ATOM 837 C CA . MET A 1 102 ? -0.476 1.203 2.184 1.00 91.69 102 MET A CA 1
ATOM 838 C C . MET A 1 102 ? 0.111 2.569 2.546 1.00 91.69 102 MET A C 1
ATOM 840 O O . MET A 1 102 ? 1.322 2.672 2.721 1.00 91.69 102 MET A O 1
ATOM 844 N N . ASP A 1 103 ? -0.734 3.588 2.717 1.00 92.38 103 ASP A N 1
ATOM 845 C CA . ASP A 1 103 ? -0.312 4.946 3.082 1.00 92.38 103 ASP A CA 1
ATOM 846 C C . ASP A 1 103 ? 0.483 4.959 4.397 1.00 92.38 103 ASP A C 1
ATOM 848 O O . ASP A 1 103 ? 1.592 5.488 4.460 1.00 92.38 103 ASP A O 1
ATOM 852 N N . MET A 1 104 ? -0.014 4.263 5.426 1.00 91.31 104 MET A N 1
ATOM 853 C CA . MET A 1 104 ? 0.692 4.145 6.706 1.00 91.31 104 MET A CA 1
ATOM 854 C C . MET A 1 104 ? 2.037 3.425 6.584 1.00 91.31 104 MET A C 1
ATOM 856 O O . MET A 1 104 ? 3.002 3.829 7.232 1.00 91.31 104 MET A O 1
ATOM 860 N N . LEU A 1 105 ? 2.125 2.360 5.782 1.00 88.94 105 LEU A N 1
ATOM 861 C CA . LEU A 1 105 ? 3.378 1.626 5.585 1.00 88.94 105 LEU A CA 1
ATOM 862 C C . LEU A 1 105 ? 4.410 2.451 4.812 1.00 88.94 105 LEU A C 1
ATOM 864 O O . LEU A 1 105 ? 5.586 2.450 5.182 1.00 88.94 105 LEU A O 1
ATOM 868 N N . VAL A 1 106 ? 3.983 3.183 3.781 1.00 88.88 106 VAL A N 1
ATOM 869 C CA . VAL A 1 106 ? 4.851 4.109 3.038 1.00 88.88 106 VAL A CA 1
ATOM 870 C C . VAL A 1 106 ? 5.353 5.214 3.969 1.00 88.88 106 VAL A C 1
ATOM 872 O O . VAL A 1 106 ? 6.563 5.423 4.060 1.00 88.88 106 VAL A O 1
ATOM 875 N N . ALA A 1 107 ? 4.458 5.832 4.746 1.00 90.25 107 ALA A N 1
ATOM 876 C CA . ALA A 1 107 ? 4.814 6.859 5.724 1.00 90.25 107 ALA A CA 1
ATOM 877 C C . ALA A 1 107 ? 5.781 6.336 6.802 1.00 90.25 107 ALA A C 1
ATOM 879 O O . ALA A 1 107 ? 6.741 7.016 7.160 1.00 90.25 107 ALA A O 1
ATOM 880 N N . ALA A 1 108 ? 5.574 5.110 7.294 1.00 88.00 108 ALA A N 1
ATOM 881 C CA . ALA A 1 108 ? 6.458 4.473 8.272 1.00 88.00 108 ALA A CA 1
ATOM 882 C C . ALA A 1 108 ? 7.844 4.139 7.699 1.00 88.00 108 ALA A C 1
ATOM 884 O O . ALA A 1 108 ? 8.830 4.133 8.436 1.00 88.00 108 ALA A O 1
ATOM 885 N N . THR A 1 109 ? 7.926 3.874 6.394 1.00 83.88 109 THR A N 1
ATOM 886 C CA . THR A 1 109 ? 9.190 3.598 5.696 1.00 83.88 109 THR A CA 1
ATOM 887 C C . THR A 1 109 ? 10.022 4.875 5.493 1.00 83.88 109 THR A C 1
ATOM 889 O O . THR A 1 109 ? 11.224 4.787 5.249 1.00 83.88 109 THR A O 1
ATOM 892 N N . GLY A 1 110 ? 9.426 6.061 5.671 1.00 71.38 110 GLY A N 1
ATOM 893 C CA . GLY A 1 110 ? 10.122 7.348 5.600 1.00 71.38 110 GLY A CA 1
ATOM 894 C C . GLY A 1 110 ? 10.494 7.781 4.180 1.00 71.38 110 GLY A C 1
ATOM 895 O O . GLY A 1 110 ? 11.476 8.509 4.020 1.00 71.38 110 GLY A O 1
ATOM 896 N N . LEU A 1 111 ? 9.752 7.302 3.173 1.00 53.38 111 LEU A N 1
ATOM 897 C CA . LEU A 1 111 ? 9.883 7.735 1.777 1.00 53.38 111 LEU A CA 1
ATOM 898 C C . LEU A 1 111 ? 9.120 9.037 1.504 1.00 53.38 111 LEU A C 1
ATOM 900 O O . LEU A 1 111 ? 8.064 9.244 2.142 1.00 53.38 111 LEU A O 1
#

Organism: NCBI:txid92480

InterPro domains:
  IPR001128 Cytochrome P450 [PF00067] (17-109)
  IPR036396 Cytochrome P450 superfamily [G3DSA:1.10.630.10] (2-110)
  IPR036396 Cytochrome P450 superfamily [SSF48264] (16-109)

Secondary structure (DSSP, 8-state):
--SHHHHHHHHHHHHHHHHHHHHHHHHGGGTHHHHHHHHHHHHHHHHHHHHHHHHHHHHHHHH-TTSPPPSS--HHHHHHHHHHTT-SSS---HHHHHHHHHHHHHHHHT-